Protein AF-P80359-F1 (afdb_monomer_lite)

pLDDT: mean 91.71, std 10.02, range [40.59, 97.06]

Sequence (45 aa):
EQCGRQAGGKLCPNNLCCSQYGWCGSSDDYCSPSKNCQSNCKGGG

Structure (mmCIF, N/CA/C/O backbone):
data_AF-P80359-F1
#
_entry.id   AF-P80359-F1
#
loop_
_atom_site.group_PDB
_atom_site.id
_atom_site.type_symbol
_atom_site.label_atom_id
_atom_site.label_alt_id
_atom_site.label_comp_id
_atom_site.label_asym_id
_atom_site.label_entity_id
_atom_site.label_seq_id
_atom_site.pdbx_PDB_ins_code
_atom_site.Cartn_x
_atom_site.Cartn_y
_atom_site.Cartn_z
_atom_site.occupancy
_atom_site.B_iso_or_equiv
_atom_site.auth_seq_id
_atom_site.auth_comp_id
_atom_site.auth_asym_id
_atom_site.auth_atom_id
_atom_site.pdbx_PDB_model_num
ATOM 1 N N . GLU A 1 1 ? 2.596 3.865 10.777 1.00 84.19 1 GLU A N 1
ATOM 2 C CA . GLU A 1 1 ? 1.312 3.129 10.693 1.00 84.19 1 GLU A CA 1
ATOM 3 C C . GLU A 1 1 ? 1.476 1.766 10.033 1.00 84.19 1 GLU A C 1
ATOM 5 O O . GLU A 1 1 ? 2.162 1.679 9.015 1.00 84.19 1 GLU A O 1
ATOM 10 N N . GLN A 1 2 ? 0.862 0.731 10.618 1.00 92.50 2 GLN A N 1
ATOM 11 C CA . GLN A 1 2 ? 0.838 -0.626 10.063 1.00 92.50 2 GLN A CA 1
ATOM 12 C C . GLN A 1 2 ? -0.374 -0.867 9.146 1.00 92.50 2 GLN A C 1
ATOM 14 O O . GLN A 1 2 ? -1.432 -0.258 9.331 1.00 92.50 2 GLN A O 1
ATOM 19 N N . CYS A 1 3 ? -0.222 -1.778 8.186 1.00 97.06 3 CYS A N 1
ATOM 20 C CA . CYS A 1 3 ? -1.211 -2.110 7.159 1.00 97.06 3 CYS A CA 1
ATOM 21 C C . CYS A 1 3 ? -1.089 -3.566 6.676 1.00 97.06 3 CYS A C 1
ATOM 23 O O . CYS A 1 3 ? -0.173 -4.299 7.061 1.00 97.06 3 CYS A O 1
ATOM 25 N N . GLY A 1 4 ? -2.005 -3.972 5.795 1.00 95.94 4 GLY A N 1
ATOM 26 C CA . GLY A 1 4 ? -1.955 -5.257 5.105 1.00 95.94 4 GLY A CA 1
ATOM 27 C C . GLY A 1 4 ? -2.238 -6.430 6.037 1.00 95.94 4 GLY A C 1
ATOM 28 O O . GLY A 1 4 ? -2.853 -6.269 7.094 1.00 95.94 4 GLY A O 1
ATOM 29 N N . ARG A 1 5 ? -1.788 -7.630 5.662 1.00 95.88 5 ARG A N 1
ATOM 30 C CA . ARG A 1 5 ? -2.030 -8.869 6.419 1.00 95.88 5 ARG A CA 1
ATOM 31 C C . ARG A 1 5 ? -1.537 -8.777 7.865 1.00 95.88 5 ARG A C 1
ATOM 33 O O . ARG A 1 5 ? -2.189 -9.311 8.757 1.00 95.88 5 ARG A O 1
ATOM 40 N N . GLN A 1 6 ? -0.446 -8.050 8.107 1.00 94.25 6 GLN A N 1
ATOM 41 C CA . GLN A 1 6 ? 0.122 -7.858 9.447 1.00 94.25 6 GLN A CA 1
ATOM 42 C C . GLN A 1 6 ? -0.783 -7.006 10.354 1.00 94.25 6 GLN A C 1
ATOM 44 O O . GLN A 1 6 ? -0.683 -7.104 11.571 1.00 94.25 6 GLN A O 1
ATOM 49 N N . ALA A 1 7 ? -1.691 -6.217 9.772 1.00 95.38 7 ALA A N 1
ATOM 50 C CA . ALA A 1 7 ? -2.677 -5.403 10.477 1.00 95.38 7 ALA A CA 1
ATOM 51 C C . ALA A 1 7 ? -4.126 -5.826 10.157 1.00 95.38 7 ALA A C 1
ATOM 53 O O . ALA A 1 7 ? -5.026 -4.988 10.134 1.00 95.38 7 ALA A O 1
ATOM 54 N N . GLY A 1 8 ? -4.363 -7.110 9.853 1.00 95.44 8 GLY A N 1
ATOM 55 C CA . GLY A 1 8 ? -5.713 -7.640 9.609 1.00 95.44 8 GLY A CA 1
ATOM 56 C C . GLY A 1 8 ? -6.376 -7.143 8.318 1.00 95.44 8 GLY A C 1
ATOM 57 O O . GLY A 1 8 ? -7.595 -7.047 8.253 1.00 95.44 8 GLY A O 1
ATOM 58 N N . GLY A 1 9 ? -5.586 -6.790 7.302 1.00 93.62 9 GLY A N 1
ATOM 59 C CA . GLY A 1 9 ? -6.075 -6.236 6.034 1.00 93.62 9 GLY A CA 1
ATOM 60 C C . GLY A 1 9 ? -6.304 -4.722 6.059 1.00 93.62 9 GLY A C 1
ATOM 61 O O . GLY A 1 9 ? -6.912 -4.183 5.138 1.00 93.62 9 GLY A O 1
ATOM 62 N N . LYS A 1 10 ? -5.824 -4.017 7.093 1.00 95.69 10 LYS A N 1
ATOM 63 C CA . LYS A 1 10 ? -5.962 -2.559 7.203 1.00 95.69 10 LYS A CA 1
ATOM 64 C C . LYS A 1 10 ? -5.297 -1.838 6.027 1.00 95.69 10 LYS A C 1
ATOM 66 O O . LYS A 1 10 ? -4.149 -2.119 5.683 1.00 95.69 10 LYS A O 1
ATOM 71 N N . LEU A 1 11 ? -6.000 -0.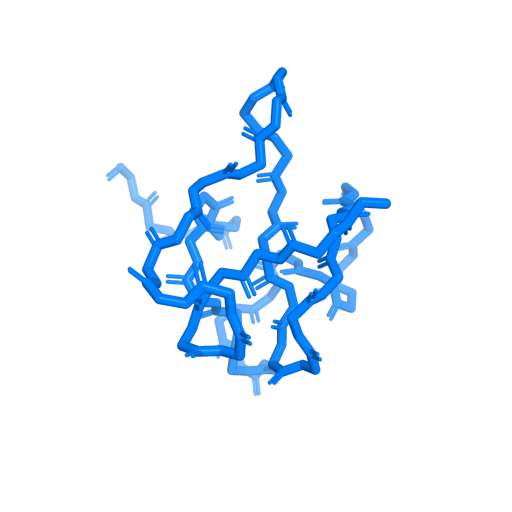857 5.466 1.00 94.56 11 LEU A N 1
ATOM 72 C CA . LEU A 1 11 ? -5.467 0.042 4.445 1.00 94.56 11 LEU A CA 1
ATOM 73 C C . LEU A 1 11 ? -4.699 1.204 5.074 1.00 94.56 11 LEU A C 1
ATOM 75 O O . LEU A 1 11 ? -4.985 1.646 6.190 1.00 94.56 11 LEU A O 1
ATOM 79 N N . CYS A 1 12 ? -3.735 1.727 4.326 1.00 95.50 12 CYS A N 1
ATOM 80 C CA . CYS A 1 12 ? -3.029 2.928 4.731 1.00 95.50 12 CYS A CA 1
ATOM 81 C C . CYS A 1 12 ? -3.878 4.190 4.526 1.00 95.50 12 CYS A C 1
ATOM 83 O O . CYS A 1 12 ? -4.618 4.279 3.542 1.00 95.50 12 CYS A O 1
ATOM 85 N N . PRO A 1 13 ? -3.735 5.201 5.401 1.00 92.75 13 PRO A N 1
ATOM 86 C CA . PRO A 1 13 ? -4.359 6.503 5.189 1.00 92.75 13 PRO A CA 1
ATOM 87 C C . PRO A 1 13 ? -3.787 7.195 3.940 1.00 92.75 13 PRO A C 1
ATOM 89 O O . PRO A 1 13 ? -2.690 6.868 3.485 1.00 92.75 13 PRO A O 1
ATOM 92 N N . ASN A 1 14 ? -4.516 8.178 3.403 1.00 9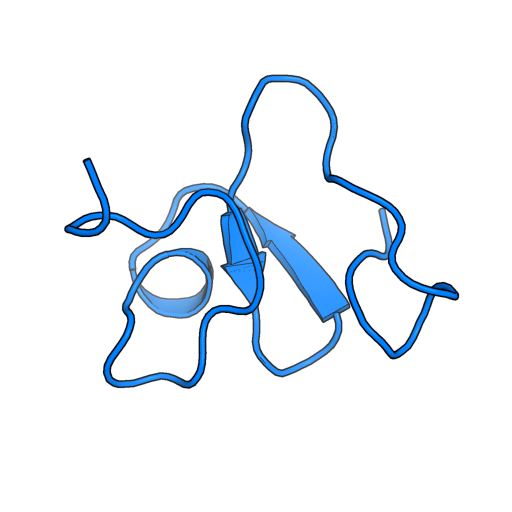3.00 14 ASN A N 1
ATOM 93 C CA . ASN A 1 14 ? -4.098 9.013 2.265 1.00 93.00 14 ASN A CA 1
ATOM 94 C C . ASN A 1 14 ? -3.749 8.239 0.978 1.00 93.00 14 ASN A C 1
ATOM 96 O O . ASN A 1 14 ? -2.930 8.708 0.193 1.00 93.00 14 ASN A O 1
ATOM 100 N N . ASN A 1 15 ? -4.342 7.057 0.766 1.00 89.69 15 ASN A N 1
ATOM 101 C CA . ASN A 1 15 ? -4.016 6.169 -0.361 1.00 89.69 15 ASN A CA 1
ATOM 102 C C . ASN A 1 15 ? -2.521 5.807 -0.441 1.00 89.69 15 ASN A C 1
ATOM 104 O O . ASN A 1 15 ? -1.984 5.570 -1.521 1.00 89.69 15 ASN A O 1
ATOM 108 N N . LEU A 1 16 ? -1.828 5.769 0.702 1.00 94.69 16 LEU A N 1
ATOM 109 C CA . LEU A 1 16 ? -0.448 5.296 0.748 1.00 94.69 16 LEU A CA 1
ATOM 110 C C . LEU A 1 16 ? -0.384 3.795 0.437 1.00 94.69 16 LEU A C 1
ATOM 112 O O . LEU A 1 16 ? -1.329 3.037 0.679 1.00 94.69 16 LEU A O 1
ATOM 116 N N . CYS A 1 17 ? 0.760 3.365 -0.074 1.00 96.62 17 CYS A N 1
ATOM 117 C CA . CYS A 1 17 ? 1.014 1.976 -0.402 1.00 96.62 17 CYS A CA 1
ATOM 118 C C . CYS A 1 17 ? 1.350 1.179 0.851 1.00 96.62 17 CYS A C 1
ATOM 120 O O . CYS A 1 17 ? 2.024 1.686 1.754 1.00 96.62 17 CYS A O 1
ATOM 122 N N . CYS A 1 18 ? 0.915 -0.076 0.887 1.00 97.06 18 CYS A N 1
ATOM 123 C CA . CYS A 1 18 ? 1.285 -0.996 1.950 1.00 97.06 18 CYS A CA 1
ATOM 124 C C . CYS A 1 18 ? 2.413 -1.915 1.487 1.00 97.06 18 CYS A C 1
ATOM 126 O O . CYS A 1 18 ? 2.210 -2.730 0.590 1.00 97.06 18 CYS A O 1
ATOM 128 N N . SER A 1 19 ? 3.587 -1.817 2.108 1.00 95.81 19 SER A N 1
ATOM 129 C CA . SER A 1 19 ? 4.728 -2.677 1.781 1.00 95.81 19 SER A CA 1
ATOM 130 C C . SER A 1 19 ? 4.483 -4.135 2.174 1.00 95.81 19 SER A C 1
ATOM 132 O O . SER A 1 19 ? 3.613 -4.437 2.994 1.00 95.81 19 SER A O 1
ATOM 134 N N . GLN A 1 20 ? 5.318 -5.055 1.685 1.00 95.88 20 GLN A N 1
ATOM 135 C CA . GLN A 1 20 ? 5.290 -6.464 2.104 1.00 95.88 20 GLN A CA 1
ATOM 136 C C . GLN A 1 20 ? 5.459 -6.671 3.616 1.00 95.88 20 GLN A C 1
ATOM 138 O O . GLN A 1 20 ? 4.980 -7.653 4.172 1.00 95.88 20 GLN A O 1
ATOM 143 N N . TYR A 1 21 ? 6.092 -5.711 4.291 1.00 95.94 21 TYR A N 1
ATOM 144 C CA . TYR A 1 21 ? 6.325 -5.731 5.732 1.00 95.94 21 TYR A CA 1
ATOM 145 C C . TYR A 1 21 ? 5.157 -5.151 6.542 1.00 95.94 21 TYR A C 1
ATOM 147 O O . TYR A 1 21 ? 5.155 -5.238 7.766 1.00 95.94 21 TYR A O 1
ATOM 155 N N . GLY A 1 22 ? 4.143 -4.580 5.883 1.00 96.38 22 GLY A N 1
ATOM 156 C CA . GLY A 1 22 ? 2.962 -4.015 6.540 1.00 96.38 22 GLY A CA 1
ATOM 157 C C . GLY A 1 22 ? 3.176 -2.618 7.054 1.00 96.38 22 GLY A C 1
ATOM 158 O O . GLY A 1 22 ? 2.638 -2.278 8.100 1.00 96.38 22 GLY A O 1
ATOM 159 N N . TRP A 1 23 ? 3.964 -1.828 6.336 1.00 96.56 23 TRP A N 1
ATOM 160 C CA . TRP A 1 23 ? 4.167 -0.419 6.632 1.00 96.56 23 TRP A CA 1
ATOM 161 C C . TRP A 1 23 ? 3.612 0.435 5.506 1.00 96.56 23 TRP A C 1
ATOM 163 O O . TRP A 1 23 ? 3.633 0.024 4.348 1.00 96.56 23 TRP A O 1
ATOM 173 N N . CYS A 1 24 ? 3.133 1.622 5.862 1.00 96.75 24 CYS A N 1
ATOM 174 C CA . CYS A 1 24 ? 2.590 2.590 4.919 1.00 96.75 24 CYS A CA 1
ATOM 175 C C . CYS A 1 24 ? 3.662 3.544 4.391 1.00 96.75 24 CYS A C 1
ATOM 177 O O . CYS A 1 24 ? 4.395 4.136 5.182 1.00 96.75 24 CYS A O 1
ATOM 179 N N . GLY A 1 25 ? 3.704 3.752 3.074 1.00 95.50 25 GLY A N 1
ATOM 180 C CA . GLY A 1 25 ? 4.630 4.687 2.432 1.00 95.50 25 GLY A CA 1
ATOM 181 C C . GLY A 1 25 ? 4.296 4.939 0.962 1.00 95.50 25 GLY A C 1
ATOM 182 O O . GLY A 1 25 ? 3.411 4.305 0.397 1.00 95.50 25 GLY A O 1
ATOM 183 N N . SER A 1 26 ? 4.981 5.897 0.339 1.00 93.69 26 SER A N 1
ATOM 184 C CA . SER A 1 26 ? 4.758 6.297 -1.063 1.00 93.69 26 SER A CA 1
ATOM 185 C C . SER A 1 26 ? 5.959 6.035 -1.982 1.00 93.69 26 SER A C 1
ATOM 187 O O . SER A 1 26 ? 5.875 6.270 -3.194 1.00 93.69 26 SER A O 1
ATOM 189 N N . SER A 1 27 ? 7.081 5.554 -1.438 1.00 94.06 27 SER A N 1
ATOM 190 C CA . SER A 1 27 ? 8.251 5.167 -2.229 1.00 94.06 27 SER A CA 1
ATOM 191 C C . SER A 1 27 ? 8.060 3.797 -2.888 1.00 94.06 27 SER A C 1
ATOM 193 O O . SER A 1 27 ? 7.147 3.040 -2.555 1.00 94.06 27 SER A O 1
ATOM 195 N N . ASP A 1 28 ? 8.921 3.480 -3.855 1.00 92.19 28 ASP A N 1
ATOM 196 C CA . ASP A 1 28 ? 8.873 2.220 -4.604 1.00 92.19 28 ASP A CA 1
ATOM 197 C C . ASP A 1 28 ? 8.917 0.982 -3.687 1.00 92.19 28 ASP A C 1
ATOM 199 O O . ASP A 1 28 ? 8.175 0.034 -3.907 1.00 92.19 28 ASP A O 1
ATOM 203 N N . ASP A 1 29 ? 9.669 1.020 -2.584 1.00 93.25 29 ASP A N 1
ATOM 204 C CA . ASP A 1 29 ? 9.726 -0.073 -1.596 1.00 93.25 29 ASP A CA 1
ATOM 205 C C . ASP A 1 29 ? 8.378 -0.436 -0.960 1.00 93.25 29 ASP A C 1
ATOM 207 O O . ASP A 1 29 ? 8.192 -1.552 -0.476 1.00 93.25 29 ASP A O 1
ATOM 211 N N . TYR A 1 30 ? 7.431 0.499 -0.974 1.00 95.75 30 TYR A N 1
ATOM 212 C CA . TYR A 1 30 ? 6.087 0.312 -0.441 1.00 95.75 30 TYR A CA 1
ATOM 213 C C . TYR A 1 30 ? 5.078 0.036 -1.543 1.00 95.75 30 TYR A C 1
ATOM 215 O O . TYR A 1 30 ? 4.121 -0.694 -1.319 1.00 95.75 30 TYR A O 1
ATOM 223 N N . CYS A 1 31 ? 5.285 0.641 -2.711 1.00 95.62 31 CYS A N 1
ATOM 224 C CA . CYS A 1 31 ? 4.320 0.672 -3.799 1.00 95.62 31 CYS A CA 1
ATOM 225 C C . CYS A 1 31 ? 4.579 -0.341 -4.909 1.00 95.62 31 CYS A C 1
ATOM 227 O O . CYS A 1 31 ? 3.690 -0.544 -5.730 1.00 95.62 31 CYS A O 1
ATOM 229 N N . SER A 1 32 ? 5.771 -0.925 -4.996 1.00 93.50 32 SER A N 1
ATOM 230 C CA . SER A 1 32 ? 6.140 -1.771 -6.124 1.00 93.50 32 SER A CA 1
ATOM 231 C C . SER A 1 32 ? 5.486 -3.150 -6.016 1.00 93.50 32 SER A C 1
ATOM 233 O O . SER A 1 32 ? 5.718 -3.859 -5.030 1.00 93.50 32 SER A O 1
ATOM 235 N N . PRO A 1 33 ? 4.700 -3.585 -7.020 1.00 92.75 33 PRO A N 1
ATOM 236 C CA . PRO A 1 33 ? 4.142 -4.935 -7.042 1.00 92.75 33 PRO A CA 1
ATOM 237 C C . PRO A 1 33 ? 5.228 -6.020 -7.001 1.00 92.75 33 PRO A C 1
ATOM 239 O O . PRO A 1 33 ? 5.043 -7.050 -6.359 1.00 92.75 33 PRO A O 1
ATOM 242 N N . SER A 1 34 ? 6.395 -5.768 -7.610 1.00 94.00 34 SER A N 1
ATOM 243 C CA . SER A 1 34 ? 7.530 -6.704 -7.590 1.00 94.00 34 SER A CA 1
ATOM 244 C C . SER A 1 34 ? 8.174 -6.851 -6.207 1.00 94.00 34 SER A C 1
ATOM 246 O O . SER A 1 34 ? 8.861 -7.838 -5.957 1.00 94.00 34 SER A O 1
ATOM 248 N N . LYS A 1 35 ? 7.917 -5.911 -5.287 1.00 93.44 35 LYS A N 1
ATOM 249 C CA . LYS A 1 35 ? 8.336 -5.963 -3.877 1.00 93.44 35 LYS A CA 1
ATOM 250 C C . LYS A 1 35 ? 7.212 -6.430 -2.948 1.00 93.44 35 LYS A C 1
ATOM 252 O O . LYS A 1 35 ? 7.202 -6.076 -1.772 1.00 93.44 35 LYS A O 1
ATOM 257 N N . ASN A 1 36 ? 6.252 -7.191 -3.478 1.00 93.50 36 ASN A N 1
ATOM 258 C CA . ASN A 1 36 ? 5.082 -7.707 -2.759 1.00 93.50 36 ASN A CA 1
ATOM 259 C C . ASN A 1 36 ? 4.285 -6.611 -2.028 1.00 93.50 36 ASN A C 1
ATOM 261 O O . ASN A 1 36 ? 3.851 -6.793 -0.886 1.00 93.50 36 ASN A O 1
ATOM 265 N N . CYS A 1 37 ? 4.099 -5.456 -2.672 1.00 95.31 37 CYS A N 1
ATOM 266 C CA . CYS A 1 37 ? 3.147 -4.462 -2.191 1.00 95.31 37 CYS A CA 1
ATOM 267 C C . CYS A 1 37 ? 1.752 -5.095 -2.010 1.00 95.31 37 CYS A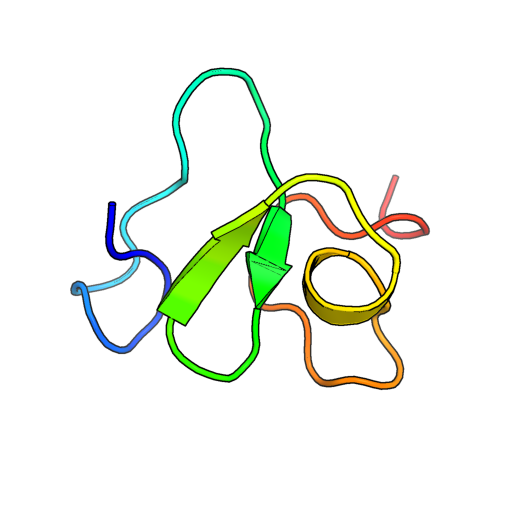 C 1
ATOM 269 O O . CYS A 1 37 ? 1.281 -5.854 -2.855 1.00 95.31 37 CYS A O 1
ATOM 271 N N . GLN A 1 38 ? 1.102 -4.793 -0.887 1.00 95.19 38 GLN A N 1
ATOM 272 C CA . GLN A 1 38 ? -0.148 -5.419 -0.452 1.00 95.19 38 GLN A CA 1
ATOM 273 C C . GLN A 1 38 ? -1.394 -4.615 -0.843 1.00 95.19 38 GLN A C 1
ATOM 275 O O . GLN A 1 38 ? -2.463 -5.194 -1.003 1.00 95.19 38 GLN A O 1
ATOM 280 N N . SER A 1 39 ? -1.288 -3.287 -0.963 1.00 93.75 39 SER A N 1
ATOM 281 C CA . SER A 1 39 ? -2.418 -2.407 -1.303 1.00 93.75 39 SER A CA 1
ATOM 282 C C . SER A 1 39 ? -1.949 -1.056 -1.845 1.00 93.75 39 SER A C 1
ATOM 284 O O . SER A 1 39 ? -0.882 -0.586 -1.448 1.00 93.75 39 SER A O 1
ATOM 286 N N . ASN A 1 40 ? -2.779 -0.401 -2.670 1.00 92.62 40 ASN A N 1
ATOM 287 C CA . ASN A 1 40 ? -2.498 0.892 -3.324 1.00 92.62 40 ASN A CA 1
ATOM 288 C C . ASN A 1 40 ? -1.177 0.906 -4.118 1.00 92.62 40 ASN A C 1
ATOM 290 O O . ASN A 1 40 ? -0.462 1.902 -4.146 1.00 92.62 40 ASN A O 1
ATOM 294 N N . CYS A 1 41 ? -0.813 -0.221 -4.724 1.00 93.88 41 CYS A N 1
ATOM 295 C CA . CYS A 1 41 ? 0.467 -0.390 -5.402 1.00 93.88 41 CYS A CA 1
ATOM 296 C C . CYS A 1 41 ? 0.535 0.429 -6.699 1.00 93.88 41 CYS A C 1
ATOM 298 O O . CYS A 1 41 ? -0.436 0.512 -7.448 1.00 93.88 41 CYS A O 1
ATOM 300 N N . LYS A 1 42 ? 1.706 0.993 -7.012 1.00 84.56 42 LYS A N 1
ATOM 301 C CA . LYS A 1 42 ? 1.946 1.728 -8.260 1.00 84.56 42 LYS A CA 1
ATOM 302 C C . LYS A 1 42 ? 1.977 0.727 -9.415 1.00 84.56 42 LYS A C 1
ATOM 304 O O . LYS A 1 42 ? 2.968 0.028 -9.601 1.00 84.56 42 LYS A O 1
ATOM 309 N N . GLY A 1 43 ? 0.873 0.640 -10.153 1.00 72.12 43 GLY A N 1
ATOM 310 C CA . GLY A 1 43 ? 0.712 -0.261 -11.300 1.00 72.12 43 GLY A CA 1
ATOM 311 C C . GLY A 1 4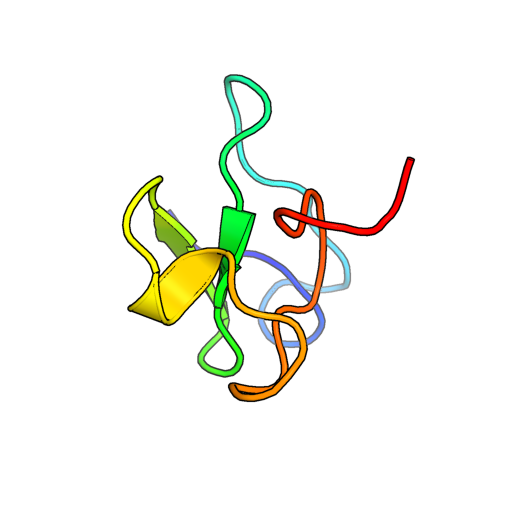3 ? -0.500 -1.193 -11.223 1.00 72.12 43 GLY A C 1
ATOM 312 O O . GLY A 1 43 ? -0.789 -1.862 -12.209 1.00 72.12 43 GLY A O 1
ATOM 313 N N . GLY A 1 44 ? -1.222 -1.224 -10.098 1.00 60.53 44 GLY A N 1
ATOM 314 C CA . GLY A 1 44 ? -2.581 -1.766 -10.042 1.00 60.53 44 GLY A CA 1
ATOM 315 C C . GLY A 1 44 ? -3.561 -0.604 -10.152 1.00 60.53 44 GLY A C 1
ATOM 316 O O . GLY A 1 44 ? -3.629 0.188 -9.218 1.00 60.53 44 GLY A O 1
ATOM 317 N N . GLY A 1 45 ? -4.199 -0.459 -11.317 1.00 40.59 45 GLY A N 1
ATOM 318 C CA . GLY A 1 45 ? -5.157 0.612 -11.622 1.00 40.59 45 GLY A CA 1
ATOM 319 C C . GLY A 1 45 ? -6.373 0.632 -10.708 1.00 40.59 45 GLY A C 1
ATOM 320 O O . GLY A 1 45 ? -6.818 -0.464 -10.300 1.00 40.59 45 GLY A O 1
#

Secondary structure (DSSP, 8-state):
-B-BGGGTTBPPGGG-EE-TTSBEESSHHHH-GGGT--BS-TT--

Foldseek 3Di:
DFAAVVVVHHDDPPLFWQAPVGDGHNDCNRAPVVRVTGGSHDPDD

InterPro domains:
  IPR001002 Chitin-binding, type 1 [PF00187] (2-41)
  IPR001002 Chitin-binding, type 1 [PR00451] (10-18)
  IPR001002 Chitin-binding, type 1 [PR00451] (18-25)
  IPR001002 Chitin-binding, type 1 [PR00451] (25-32)
  IPR001002 Chitin-binding, type 1 [PS50941] (1-43)
  IPR001002 Chitin-binding, type 1 [SM00270] (2-41)
  IPR018371 Chitin-bindi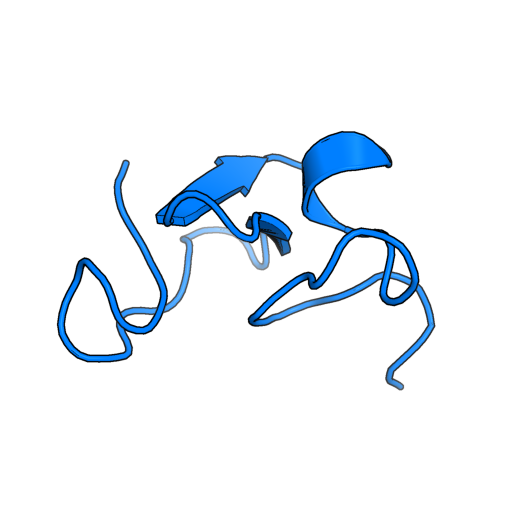ng, type 1, conserved site 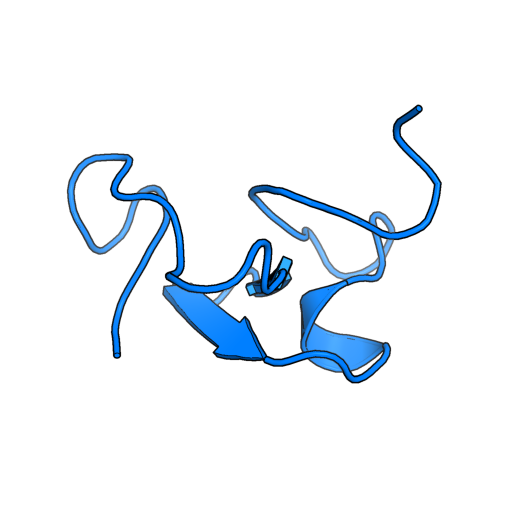[PS00026] (12-31)
  IPR036861 Endochitinase-like superfamily [G3DSA:3.30.60.10] (1-44)
  IPR036861 Endochitinase-like superfamily [SSF57016] (2-42)

Radius of gyration: 8.68 Å; chains: 1; bounding box: 16×18×22 Å

Organism: Hevea brasiliensis (NCBI:txid3981)